Protein AF-A0A924ALV3-F1 (afdb_monomer)

Structure (mmCIF, N/CA/C/O backbone):
data_AF-A0A924ALV3-F1
#
_entry.id   AF-A0A924ALV3-F1
#
loop_
_atom_site.group_PDB
_atom_site.id
_atom_site.type_symbol
_atom_site.label_atom_id
_atom_site.label_alt_id
_atom_site.label_comp_id
_atom_site.label_asym_id
_atom_site.label_entity_id
_atom_site.label_seq_id
_atom_site.pdbx_PDB_ins_code
_atom_site.Cartn_x
_atom_site.Cartn_y
_atom_site.Cartn_z
_atom_site.occupancy
_atom_site.B_iso_or_equiv
_atom_site.auth_seq_id
_atom_site.auth_comp_id
_atom_site.auth_asym_id
_atom_site.auth_atom_id
_atom_site.pdbx_PDB_model_num
ATOM 1 N N . THR A 1 1 ? -12.759 -30.107 -10.497 1.00 54.56 1 THR A N 1
ATOM 2 C CA . THR A 1 1 ? -11.352 -30.540 -10.338 1.00 54.56 1 THR A CA 1
ATOM 3 C C . THR A 1 1 ? -10.725 -30.726 -11.709 1.00 54.56 1 THR A C 1
ATOM 5 O O . THR A 1 1 ? -10.600 -31.850 -12.173 1.00 54.56 1 THR A O 1
ATOM 8 N N . ALA A 1 2 ? -10.405 -29.630 -12.397 1.00 61.34 2 ALA A N 1
ATOM 9 C CA . ALA A 1 2 ? -9.800 -29.702 -13.725 1.00 61.34 2 ALA A CA 1
ATOM 10 C C . ALA A 1 2 ? -8.274 -29.715 -13.585 1.00 61.34 2 ALA A C 1
ATOM 12 O O . ALA A 1 2 ? -7.724 -28.972 -12.772 1.00 61.34 2 ALA A O 1
ATOM 13 N N . VAL A 1 3 ? -7.618 -30.598 -14.328 1.00 68.69 3 VAL A N 1
ATOM 14 C CA . VAL A 1 3 ? -6.161 -30.635 -14.468 1.00 68.69 3 VAL A CA 1
ATOM 15 C C . VAL A 1 3 ? -5.814 -29.729 -15.650 1.00 68.69 3 VAL A C 1
ATOM 17 O O . VAL A 1 3 ? -6.513 -29.768 -16.662 1.00 68.69 3 VAL A O 1
ATOM 20 N N . LEU A 1 4 ? -4.806 -28.866 -15.498 1.00 69.19 4 LEU A N 1
ATOM 21 C CA . LEU A 1 4 ? -4.329 -28.014 -16.593 1.00 69.19 4 LEU A CA 1
ATOM 22 C C . LEU A 1 4 ? -3.725 -28.897 -17.704 1.00 69.19 4 LEU A C 1
ATOM 24 O O . LEU A 1 4 ? -3.360 -30.042 -17.447 1.00 69.19 4 LEU A O 1
ATOM 28 N N . ALA A 1 5 ? -3.647 -28.400 -18.941 1.00 74.81 5 ALA A N 1
ATOM 29 C CA . ALA A 1 5 ? -3.204 -29.189 -20.104 1.00 74.81 5 ALA A CA 1
ATOM 30 C C . ALA A 1 5 ? -1.785 -29.780 -19.939 1.00 74.81 5 ALA A C 1
ATOM 32 O O . ALA A 1 5 ? -1.465 -30.828 -20.490 1.00 74.81 5 ALA A O 1
ATOM 33 N N . ASP A 1 6 ? -0.972 -29.132 -19.113 1.00 71.06 6 ASP A N 1
ATOM 34 C CA . ASP A 1 6 ? 0.367 -29.494 -18.647 1.00 71.06 6 ASP A CA 1
ATOM 35 C C . ASP A 1 6 ? 0.383 -30.581 -17.544 1.00 71.06 6 ASP A C 1
ATOM 37 O O . ASP A 1 6 ? 1.431 -30.898 -16.984 1.00 71.06 6 ASP A O 1
ATOM 41 N N . GLY A 1 7 ? -0.766 -31.182 -17.216 1.00 70.94 7 GLY A N 1
ATOM 42 C CA . GLY A 1 7 ? -0.881 -32.295 -16.264 1.00 70.94 7 GLY A CA 1
ATOM 43 C C . GLY A 1 7 ? -0.777 -31.882 -14.792 1.00 70.94 7 GLY A C 1
ATOM 44 O O . GLY A 1 7 ? -1.003 -32.699 -13.895 1.00 70.94 7 GLY A O 1
ATOM 45 N N . LEU A 1 8 ? -0.486 -30.610 -14.514 1.00 68.56 8 LEU A N 1
ATOM 46 C CA . LEU A 1 8 ? -0.359 -30.092 -13.162 1.00 68.56 8 LEU A CA 1
ATOM 47 C C . LEU A 1 8 ? -1.719 -29.623 -12.639 1.00 68.56 8 LEU A C 1
ATOM 49 O O . LEU A 1 8 ? -2.400 -28.773 -13.209 1.00 68.56 8 LEU A O 1
ATOM 53 N N . ARG A 1 9 ? -2.136 -30.183 -11.504 1.00 68.88 9 ARG A N 1
ATOM 54 C CA . ARG A 1 9 ? -3.375 -29.774 -10.825 1.00 68.88 9 ARG A CA 1
ATOM 55 C C . ARG A 1 9 ? -3.238 -28.431 -10.099 1.00 68.88 9 ARG A C 1
ATOM 57 O O . ARG A 1 9 ? -4.234 -27.758 -9.851 1.00 68.88 9 ARG A O 1
ATOM 64 N N . TYR A 1 10 ? -2.012 -28.047 -9.755 1.00 73.94 10 TYR A N 1
ATOM 65 C CA . TYR A 1 10 ? -1.684 -26.783 -9.109 1.00 73.94 10 TYR A CA 1
ATOM 66 C C . TYR A 1 10 ? -0.772 -25.988 -10.030 1.00 73.94 10 TYR A C 1
ATOM 68 O O . TYR A 1 10 ? 0.187 -26.541 -10.554 1.00 73.94 10 TYR A O 1
ATOM 76 N N 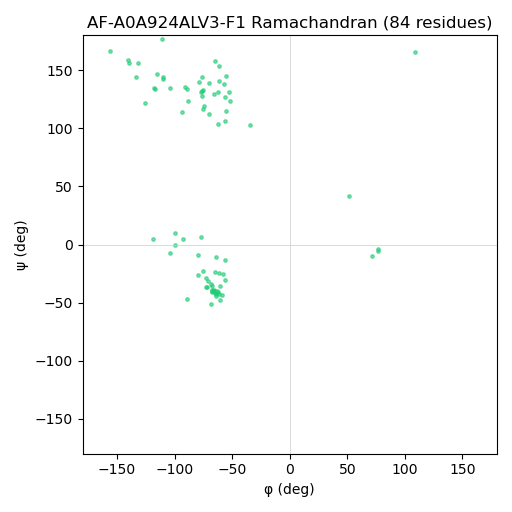. LYS A 1 11 ? -1.045 -24.691 -10.201 1.00 67.56 11 LYS A N 1
ATOM 77 C CA . LYS A 1 11 ? -0.144 -23.783 -10.919 1.00 67.56 11 LYS A CA 1
ATOM 78 C C . LYS A 1 11 ? 1.227 -23.845 -10.237 1.00 67.56 11 LYS A C 1
ATOM 80 O O . LYS A 1 11 ? 1.290 -23.696 -9.012 1.00 67.56 11 LYS A O 1
ATOM 85 N N . SER A 1 12 ? 2.291 -24.107 -10.996 1.00 68.25 12 SER A N 1
ATOM 86 C CA . SER A 1 12 ? 3.654 -24.127 -10.461 1.00 68.25 12 SER A CA 1
ATOM 87 C C . SER A 1 12 ? 3.908 -22.822 -9.701 1.00 68.25 12 SER A C 1
ATOM 89 O O . SER A 1 12 ? 3.680 -21.722 -10.208 1.00 68.25 12 SER A O 1
ATOM 91 N N . LYS A 1 13 ? 4.288 -22.932 -8.424 1.00 66.94 13 LYS A N 1
ATOM 92 C CA . LYS A 1 13 ? 4.711 -21.762 -7.654 1.00 66.94 13 LYS A CA 1
ATOM 93 C C . LYS A 1 13 ? 6.105 -21.397 -8.135 1.00 66.94 13 LYS A C 1
ATOM 95 O O . LYS A 1 13 ? 6.959 -22.271 -8.252 1.00 66.94 13 LYS A O 1
ATOM 100 N N . VAL A 1 14 ? 6.323 -20.113 -8.397 1.00 67.31 14 VAL A N 1
ATOM 101 C CA . VAL A 1 14 ? 7.669 -19.580 -8.617 1.00 67.31 14 VAL A CA 1
ATOM 102 C C . VAL A 1 14 ? 8.533 -20.011 -7.427 1.00 67.31 14 VAL A C 1
ATOM 104 O O . VAL A 1 14 ? 8.079 -19.920 -6.284 1.00 67.31 14 VAL A O 1
ATOM 107 N N . SER A 1 15 ? 9.723 -20.558 -7.680 1.00 68.50 15 SER A N 1
ATOM 108 C CA . SER A 1 15 ? 10.608 -21.025 -6.611 1.00 68.50 15 SER A CA 1
ATOM 109 C C . SER A 1 15 ? 11.021 -19.855 -5.720 1.00 68.50 15 SER A C 1
ATOM 111 O O . SER A 1 15 ? 11.474 -18.830 -6.224 1.00 68.50 15 SER A O 1
ATOM 113 N N . GLY A 1 16 ? 10.909 -20.030 -4.404 1.00 67.69 16 GLY A N 1
ATOM 114 C CA . GLY A 1 16 ? 11.263 -19.011 -3.418 1.00 67.69 16 GLY A CA 1
ATOM 115 C C . GLY A 1 16 ? 10.053 -18.397 -2.715 1.00 67.69 16 GLY A C 1
ATOM 116 O O . GLY A 1 16 ? 8.899 -18.580 -3.099 1.00 67.69 16 GLY A O 1
ATOM 117 N N . SER A 1 17 ? 10.329 -17.692 -1.623 1.00 68.62 17 SER A N 1
ATOM 118 C CA . SER A 1 17 ? 9.318 -16.921 -0.905 1.00 68.62 17 SER A CA 1
ATOM 119 C C . SER A 1 17 ? 9.057 -15.600 -1.645 1.00 68.62 17 SER A C 1
ATOM 121 O O . SER A 1 17 ? 10.019 -14.961 -2.071 1.00 68.62 17 SER A O 1
ATOM 123 N N . PRO A 1 18 ? 7.797 -15.127 -1.754 1.00 66.94 18 PRO A N 1
ATOM 124 C CA . PRO A 1 18 ? 7.507 -13.767 -2.226 1.00 66.94 18 PRO A CA 1
ATOM 125 C C . PRO A 1 18 ? 8.062 -12.691 -1.276 1.00 66.94 18 PRO A C 1
ATOM 127 O O . PRO A 1 18 ? 8.085 -11.509 -1.612 1.00 66.94 18 PRO A O 1
ATOM 130 N N . PHE A 1 19 ? 8.506 -13.101 -0.087 1.00 66.62 19 PHE A N 1
ATOM 131 C CA . PHE A 1 19 ? 9.286 -12.291 0.832 1.00 66.62 19 PHE A CA 1
ATOM 132 C C . PHE A 1 19 ? 10.768 -12.566 0.590 1.00 66.62 19 PHE A C 1
ATOM 134 O O . PHE A 1 19 ? 11.236 -13.681 0.831 1.00 66.62 19 PHE A O 1
ATOM 141 N N . ALA A 1 20 ? 11.491 -11.549 0.118 1.00 63.91 20 ALA A N 1
ATOM 142 C CA . ALA A 1 20 ? 12.944 -11.597 0.004 1.00 63.91 20 ALA A CA 1
ATOM 143 C C . ALA A 1 20 ? 13.572 -11.940 1.367 1.00 63.91 20 ALA A C 1
ATOM 145 O O . ALA A 1 20 ? 13.052 -11.531 2.407 1.00 63.91 20 ALA A O 1
ATOM 146 N N . ALA A 1 21 ? 14.679 -12.691 1.362 1.00 59.50 21 ALA A N 1
ATOM 147 C CA . ALA A 1 21 ? 15.408 -13.030 2.578 1.00 59.50 21 ALA A CA 1
ATOM 148 C C . ALA A 1 21 ? 15.792 -11.740 3.319 1.00 59.50 21 ALA A C 1
ATOM 150 O O . ALA A 1 21 ? 16.539 -10.909 2.801 1.00 59.50 21 ALA A O 1
ATOM 151 N N . THR A 1 22 ? 15.232 -11.559 4.514 1.00 56.41 22 THR A N 1
ATOM 152 C CA . THR A 1 22 ? 15.463 -10.388 5.355 1.00 56.41 22 THR A CA 1
ATOM 153 C C . THR A 1 22 ? 16.940 -10.333 5.730 1.00 56.41 22 THR A C 1
ATOM 155 O O . THR A 1 22 ? 17.394 -11.074 6.599 1.00 56.41 22 THR A O 1
ATOM 158 N N . THR A 1 23 ? 17.711 -9.454 5.089 1.00 58.16 23 THR A N 1
ATOM 159 C CA . THR A 1 23 ? 18.970 -8.987 5.680 1.00 58.16 23 THR A CA 1
ATOM 160 C C . THR A 1 23 ? 18.618 -8.276 6.989 1.00 58.16 23 THR A C 1
ATOM 162 O O . THR A 1 23 ? 17.509 -7.762 7.126 1.00 58.16 23 THR A O 1
ATOM 165 N N . SER A 1 24 ? 19.509 -8.220 7.978 1.00 59.06 24 SER A N 1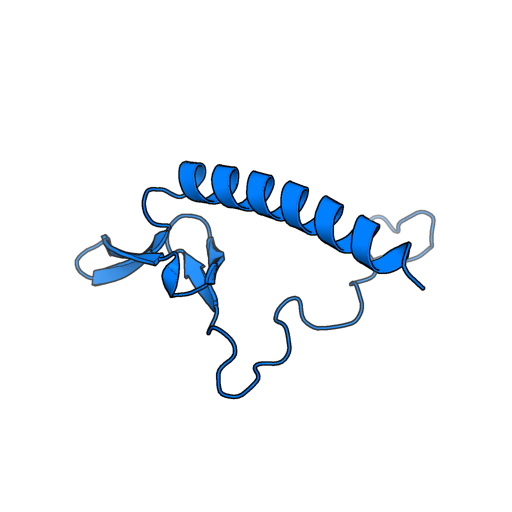
ATOM 166 C CA . SER A 1 24 ? 19.211 -7.632 9.301 1.00 59.06 24 SER A CA 1
ATOM 167 C C . SER A 1 24 ? 18.712 -6.171 9.264 1.00 59.06 24 SER A C 1
ATOM 169 O O . SER A 1 24 ? 18.172 -5.684 10.252 1.00 59.06 24 SER A O 1
ATOM 171 N N . PHE A 1 25 ? 18.846 -5.494 8.116 1.00 57.38 25 PHE A N 1
ATOM 172 C CA . PHE A 1 25 ? 18.359 -4.137 7.832 1.00 57.38 25 PHE A CA 1
ATOM 173 C C . PHE A 1 25 ? 17.342 -4.078 6.672 1.00 57.38 25 PHE A C 1
ATOM 175 O O . PHE A 1 25 ? 16.927 -2.999 6.249 1.00 57.38 25 PHE A O 1
ATOM 182 N N . GLY A 1 26 ? 16.942 -5.231 6.135 1.00 54.59 26 GLY A N 1
ATOM 183 C CA . GLY A 1 26 ? 16.010 -5.376 5.027 1.00 54.59 26 GLY A CA 1
ATOM 184 C C . GLY A 1 26 ? 14.606 -5.001 5.473 1.00 54.59 26 GLY A C 1
ATOM 185 O O . GLY A 1 26 ? 14.014 -5.676 6.309 1.00 54.59 26 GLY A O 1
ATOM 186 N N . ALA A 1 27 ? 14.105 -3.890 4.932 1.00 62.03 27 ALA A N 1
ATOM 187 C CA . ALA A 1 27 ? 12.819 -3.276 5.234 1.00 62.03 27 ALA A CA 1
ATOM 188 C C . ALA A 1 27 ? 11.722 -4.305 5.561 1.00 62.03 27 ALA A C 1
ATOM 190 O O . ALA A 1 27 ? 11.157 -4.927 4.662 1.00 62.03 27 ALA A O 1
ATOM 191 N N . ALA A 1 28 ? 11.404 -4.457 6.852 1.00 74.62 28 ALA A N 1
ATOM 192 C CA . ALA A 1 28 ? 10.329 -5.325 7.313 1.00 74.62 28 ALA A CA 1
ATOM 193 C C . ALA A 1 28 ? 9.027 -4.910 6.616 1.00 74.62 28 ALA A C 1
ATOM 195 O O . ALA A 1 28 ? 8.460 -3.846 6.895 1.00 74.62 28 ALA A O 1
ATOM 196 N N . THR A 1 29 ? 8.586 -5.718 5.654 1.00 85.44 29 THR A N 1
ATOM 197 C CA . THR A 1 29 ? 7.309 -5.487 4.985 1.00 85.44 29 THR A CA 1
ATOM 198 C C . THR A 1 29 ? 6.183 -5.929 5.910 1.00 85.44 29 THR A C 1
ATOM 200 O O . THR A 1 29 ? 6.322 -6.884 6.672 1.00 85.44 29 THR A O 1
ATOM 203 N N . MET A 1 30 ? 5.064 -5.215 5.879 1.00 88.69 30 MET A N 1
ATOM 204 C CA . MET A 1 30 ? 3.842 -5.619 6.574 1.00 88.69 30 MET A CA 1
ATOM 205 C C . MET A 1 30 ? 2.655 -5.507 5.625 1.00 88.69 30 MET A C 1
ATOM 207 O O . MET A 1 30 ? 2.696 -4.754 4.648 1.00 88.69 30 MET A O 1
ATOM 211 N N . SER A 1 31 ? 1.593 -6.259 5.905 1.00 91.19 31 SER A N 1
ATOM 212 C CA . SER A 1 31 ? 0.330 -6.160 5.179 1.00 91.19 31 SER A CA 1
ATOM 213 C C . SER A 1 31 ? -0.457 -4.920 5.607 1.00 91.19 31 SER A C 1
ATOM 215 O O . SER A 1 31 ? -0.678 -4.705 6.800 1.00 91.19 31 SER A O 1
ATOM 217 N N . CYS A 1 32 ? -0.952 -4.145 4.645 1.00 94.31 32 CYS A N 1
ATOM 218 C CA . CYS A 1 32 ? -1.939 -3.097 4.908 1.00 94.31 32 CYS A CA 1
ATOM 219 C C . CYS A 1 32 ? -3.263 -3.716 5.379 1.00 94.31 32 CYS A C 1
ATOM 221 O O . CYS A 1 32 ? -3.814 -4.576 4.694 1.00 94.31 32 CYS A O 1
ATOM 223 N N . PHE A 1 33 ? -3.825 -3.232 6.490 1.00 95.06 33 PHE A N 1
ATOM 224 C CA . PHE A 1 33 ? -5.088 -3.748 7.033 1.00 95.06 33 PHE A CA 1
ATOM 225 C C . PHE A 1 33 ? -6.288 -3.579 6.081 1.00 95.06 33 PHE A C 1
ATOM 227 O O . PHE A 1 33 ? -7.247 -4.335 6.167 1.00 95.06 33 PHE A O 1
ATOM 234 N N . MET A 1 34 ? -6.250 -2.605 5.161 1.00 93.88 34 MET A N 1
ATOM 235 C CA . MET A 1 34 ? -7.362 -2.340 4.235 1.00 93.88 34 MET A CA 1
ATOM 236 C C . MET A 1 34 ? -7.278 -3.138 2.929 1.00 93.88 34 MET A C 1
ATOM 238 O O . MET A 1 34 ? -8.279 -3.701 2.506 1.00 93.88 34 MET A O 1
ATOM 242 N N . CYS A 1 35 ? -6.115 -3.180 2.268 1.00 94.38 35 CYS A N 1
ATOM 243 C CA . CYS A 1 35 ? -5.968 -3.854 0.968 1.00 94.38 35 CYS A CA 1
ATOM 244 C C . CYS A 1 35 ? -5.255 -5.212 1.036 1.00 94.38 35 CYS A C 1
ATOM 246 O O . CYS A 1 35 ? -5.147 -5.887 0.016 1.00 94.38 35 CYS A O 1
ATOM 248 N N . GLY A 1 36 ? -4.712 -5.603 2.194 1.00 92.00 36 GLY A N 1
ATOM 249 C CA . GLY A 1 36 ? -4.013 -6.878 2.410 1.00 92.00 36 GLY A CA 1
ATOM 250 C C . GLY A 1 36 ? -2.633 -6.996 1.748 1.00 92.00 36 GLY A C 1
ATOM 251 O O . GLY A 1 36 ? -1.887 -7.929 2.042 1.00 92.00 36 GLY A O 1
ATOM 252 N N . LYS A 1 37 ? -2.252 -6.057 0.874 1.00 90.19 37 LYS A N 1
ATOM 253 C CA . LYS A 1 37 ? -0.971 -6.090 0.158 1.00 90.19 37 LYS A CA 1
ATOM 254 C C . LYS A 1 37 ? 0.197 -5.829 1.110 1.00 90.19 37 LYS A C 1
ATOM 256 O O . LYS A 1 37 ? 0.123 -4.940 1.961 1.00 90.19 37 LYS A O 1
ATOM 261 N N . HIS A 1 38 ? 1.287 -6.574 0.926 1.00 90.50 38 HIS A N 1
ATOM 262 C CA . HIS A 1 38 ? 2.534 -6.345 1.653 1.00 90.50 38 HIS A CA 1
ATOM 263 C C . HIS A 1 38 ? 3.284 -5.152 1.064 1.00 90.50 38 HIS A C 1
ATOM 265 O O . HIS A 1 38 ? 3.434 -5.023 -0.157 1.00 90.50 38 HIS A O 1
ATOM 271 N N . ARG A 1 39 ? 3.709 -4.251 1.947 1.00 89.06 39 ARG A N 1
ATOM 272 C CA . ARG A 1 39 ? 4.386 -2.994 1.616 1.00 89.06 39 ARG A CA 1
ATOM 273 C C . ARG A 1 39 ? 5.513 -2.745 2.613 1.00 89.06 39 ARG A C 1
ATOM 275 O O . ARG A 1 39 ? 5.470 -3.249 3.734 1.00 89.06 39 ARG A O 1
ATOM 282 N N . ALA A 1 40 ? 6.516 -1.966 2.218 1.00 88.62 40 ALA A N 1
ATOM 283 C CA . ALA A 1 40 ? 7.558 -1.522 3.141 1.00 88.62 40 ALA A CA 1
ATOM 284 C C . ALA A 1 40 ?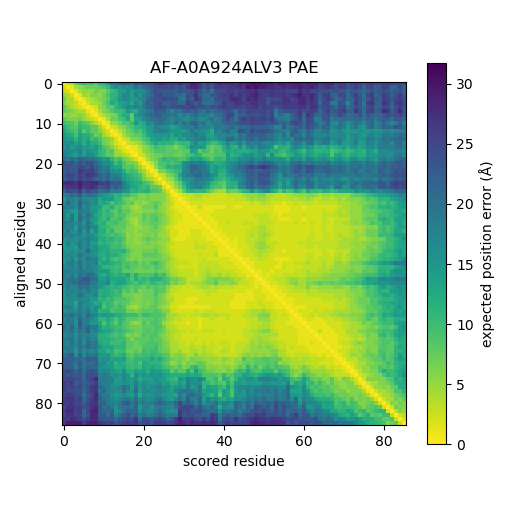 6.947 -0.671 4.266 1.00 88.62 40 ALA A C 1
ATOM 286 O O . ALA A 1 40 ? 6.056 0.140 4.009 1.00 88.62 40 ALA A O 1
ATOM 287 N N . ARG A 1 41 ? 7.432 -0.829 5.506 1.00 88.56 41 ARG A N 1
ATOM 288 C CA . ARG A 1 41 ? 6.921 -0.084 6.673 1.00 88.56 41 ARG A CA 1
ATOM 289 C C . ARG A 1 41 ? 6.965 1.438 6.501 1.00 88.56 41 ARG A C 1
ATOM 291 O O . ARG A 1 41 ? 6.078 2.111 7.007 1.00 88.56 41 ARG A O 1
ATOM 298 N N . SER A 1 42 ? 7.926 1.965 5.747 1.00 89.31 42 SER A N 1
ATOM 299 C CA . SER A 1 42 ? 8.034 3.395 5.423 1.00 89.31 42 SER A CA 1
ATOM 300 C C . SER A 1 42 ? 6.877 3.938 4.576 1.00 89.31 42 SER A C 1
ATOM 302 O O . SER A 1 42 ? 6.605 5.131 4.614 1.00 89.31 42 SER A O 1
ATOM 304 N N . LEU A 1 43 ? 6.181 3.074 3.832 1.00 90.19 43 LEU A N 1
ATOM 305 C CA . LEU A 1 43 ? 5.039 3.437 2.984 1.00 90.19 43 LEU A CA 1
ATOM 306 C C . LEU A 1 43 ? 3.690 3.287 3.708 1.00 90.19 43 LEU A C 1
ATOM 308 O O . LEU A 1 43 ? 2.620 3.418 3.105 1.00 90.19 43 LEU A O 1
ATOM 312 N N . MET A 1 44 ? 3.726 2.954 4.998 1.00 92.25 44 MET A N 1
ATOM 313 C CA . MET A 1 44 ? 2.541 2.765 5.822 1.00 92.25 44 MET A CA 1
ATOM 314 C C . MET A 1 44 ? 2.393 3.885 6.846 1.00 92.25 44 MET A C 1
ATOM 316 O O . MET A 1 44 ? 3.363 4.382 7.408 1.00 92.25 44 MET A O 1
ATOM 320 N N . GLY A 1 45 ? 1.143 4.254 7.101 1.00 93.44 45 GLY A N 1
ATOM 321 C CA . GLY A 1 45 ? 0.733 5.081 8.226 1.00 93.44 45 GLY A CA 1
ATOM 322 C C . GLY A 1 45 ? -0.083 4.272 9.233 1.00 93.44 45 GLY A C 1
ATOM 323 O O . GLY A 1 45 ? -0.405 3.100 9.016 1.00 93.44 45 GLY A O 1
ATOM 324 N N . THR A 1 46 ? -0.453 4.913 10.337 1.00 93.56 46 THR A N 1
ATOM 325 C CA . THR A 1 46 ? -1.359 4.347 11.340 1.00 93.56 46 THR A CA 1
ATOM 326 C C . THR A 1 46 ? -2.744 4.974 11.204 1.00 93.56 46 THR A C 1
ATOM 328 O O . THR A 1 46 ? -2.888 6.188 11.062 1.00 93.56 46 THR A O 1
ATOM 331 N N . ARG A 1 47 ? -3.797 4.153 11.240 1.00 93.00 47 ARG A N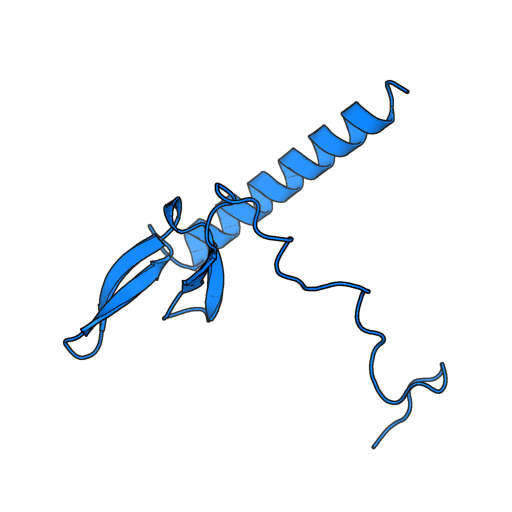 1
ATOM 332 C CA . ARG A 1 47 ? -5.191 4.623 11.308 1.00 93.00 47 ARG A CA 1
ATOM 333 C C . ARG A 1 47 ? -5.951 3.851 12.373 1.00 93.00 47 ARG A C 1
ATOM 335 O O . ARG A 1 47 ? -5.740 2.654 12.540 1.00 93.00 47 ARG A O 1
ATOM 342 N N . LYS A 1 48 ? -6.862 4.523 13.080 1.00 95.06 48 LYS A N 1
ATOM 343 C CA . LYS A 1 48 ? -7.786 3.849 13.999 1.00 95.06 48 LYS A CA 1
ATOM 344 C C . LYS A 1 48 ? -8.867 3.129 13.193 1.00 95.06 48 LYS A C 1
ATOM 346 O O . LYS A 1 48 ? -9.631 3.774 12.481 1.00 95.06 48 LYS A O 1
ATOM 351 N N . VAL A 1 49 ? -8.942 1.809 13.328 1.00 91.12 49 VAL A N 1
ATOM 352 C CA . VAL A 1 49 ? -10.001 0.966 12.763 1.00 91.12 49 VAL A CA 1
ATOM 353 C C . VAL A 1 49 ? -10.596 0.154 13.905 1.00 91.12 49 VAL A C 1
ATOM 355 O O . VAL A 1 49 ? -9.868 -0.537 14.615 1.00 91.12 49 VAL A O 1
ATOM 358 N N . LEU A 1 50 ? -11.908 0.284 14.127 1.00 91.44 50 LEU A N 1
ATOM 359 C CA . LEU A 1 50 ? -12.615 -0.375 15.237 1.00 91.44 50 LEU A CA 1
ATOM 360 C C . LEU A 1 50 ? -11.940 -0.135 16.605 1.00 91.44 50 LEU A C 1
ATOM 362 O O . LEU A 1 50 ? -11.764 -1.045 17.409 1.00 91.44 50 LEU A O 1
ATOM 366 N N . GLY A 1 51 ? -11.489 1.101 16.845 1.00 93.94 51 GLY A N 1
ATOM 367 C CA . GLY A 1 51 ? -10.851 1.504 18.104 1.00 93.94 51 GLY A CA 1
ATOM 368 C C . GLY A 1 51 ? -9.397 1.052 18.290 1.00 93.94 51 GLY A C 1
ATOM 369 O O . GLY A 1 51 ? -8.769 1.465 19.263 1.00 93.94 51 GLY A O 1
ATOM 370 N N . LYS A 1 52 ? -8.823 0.270 17.366 1.00 94.75 52 LYS A N 1
ATOM 371 C CA . LYS A 1 52 ? -7.415 -0.158 17.408 1.00 94.75 52 LYS A CA 1
ATOM 372 C C . LYS A 1 52 ? -6.605 0.528 16.311 1.00 94.75 52 LYS A C 1
ATOM 374 O O . LYS A 1 52 ? -7.095 0.738 15.204 1.00 94.75 52 LYS A O 1
ATOM 379 N N . SER A 1 53 ? -5.364 0.890 16.615 1.00 95.38 53 SER A N 1
ATOM 380 C CA . SER A 1 53 ? -4.439 1.454 15.628 1.00 95.38 53 SER A CA 1
ATOM 381 C C . SER A 1 53 ? -3.922 0.348 14.715 1.00 95.38 53 SER A C 1
ATOM 383 O O . SER A 1 53 ? -3.244 -0.558 15.185 1.00 95.38 53 SER A O 1
ATOM 385 N N . GLN A 1 54 ? -4.229 0.440 13.424 1.00 95.06 54 GLN A N 1
ATOM 386 C CA . GLN A 1 54 ? -3.804 -0.513 12.405 1.00 95.06 54 GLN A CA 1
ATOM 387 C C . GLN A 1 54 ? -2.862 0.141 11.395 1.00 95.06 54 GLN A C 1
ATOM 389 O O . GLN A 1 54 ? -3.001 1.325 11.072 1.00 95.06 54 G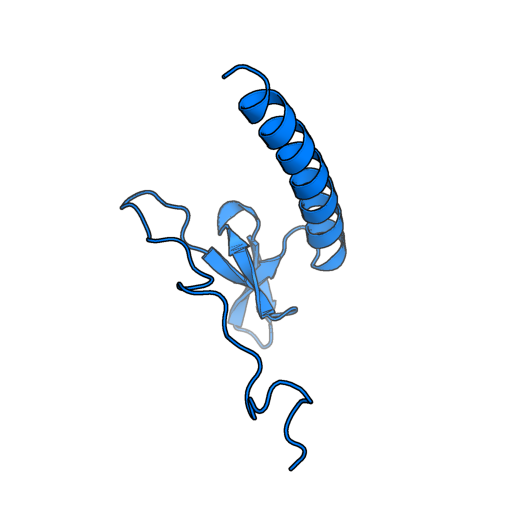LN A O 1
ATOM 394 N N . ALA A 1 55 ? -1.918 -0.649 10.883 1.00 94.50 55 ALA A N 1
ATOM 395 C CA . ALA A 1 55 ? -1.030 -0.240 9.803 1.00 94.50 55 ALA A CA 1
ATOM 396 C C . ALA A 1 55 ? -1.776 -0.281 8.463 1.00 94.50 55 ALA A C 1
ATOM 398 O O . ALA A 1 55 ? -2.385 -1.290 8.097 1.00 94.50 55 ALA A O 1
ATOM 399 N N . VAL A 1 56 ? -1.732 0.821 7.724 1.00 95.44 56 VAL A N 1
ATOM 400 C CA . VAL A 1 56 ? -2.404 0.974 6.429 1.00 95.44 56 VAL A CA 1
ATOM 401 C C . VAL A 1 56 ? -1.522 1.736 5.445 1.00 95.44 56 VAL A C 1
ATOM 403 O O . VAL A 1 56 ? -0.637 2.478 5.854 1.00 95.44 56 VAL A O 1
ATOM 406 N N . CYS A 1 57 ? -1.770 1.592 4.145 1.00 95.31 57 CYS A N 1
ATOM 407 C CA . CYS A 1 57 ? -1.089 2.387 3.121 1.00 95.31 57 CYS A CA 1
ATOM 408 C C . CYS A 1 57 ? -1.290 3.893 3.353 1.00 95.31 57 CYS A C 1
ATOM 410 O O . CYS A 1 57 ? -2.410 4.330 3.633 1.00 95.31 57 CYS A O 1
ATOM 412 N N . SER A 1 58 ? -0.222 4.670 3.172 1.00 93.12 58 SER A N 1
ATOM 413 C CA . SER A 1 58 ? -0.251 6.135 3.148 1.00 93.12 58 SER A CA 1
ATOM 414 C C . SER A 1 58 ? 0.197 6.625 1.765 1.00 93.12 58 SER A C 1
ATOM 416 O O . SER A 1 58 ? 1.194 6.104 1.276 1.00 93.12 58 SER A O 1
ATOM 418 N N . PRO A 1 59 ? -0.483 7.582 1.102 1.00 91.38 59 PRO A N 1
ATOM 419 C CA . PRO A 1 59 ? -1.666 8.331 1.547 1.00 91.38 59 PRO A CA 1
ATOM 420 C C . PRO A 1 59 ? -2.993 7.561 1.402 1.00 91.38 59 PRO A C 1
ATOM 422 O O . PRO A 1 59 ? -3.948 7.808 2.136 1.00 91.38 59 PRO A O 1
ATOM 425 N N . SER A 1 60 ? -3.076 6.604 0.476 1.00 93.94 60 SER A N 1
ATOM 426 C CA . SER A 1 60 ? -4.223 5.704 0.309 1.00 93.94 60 SER A CA 1
ATOM 427 C C . SER A 1 60 ? -3.782 4.411 -0.383 1.00 93.94 60 SER A C 1
ATOM 429 O O . SER A 1 60 ? -2.687 4.350 -0.935 1.00 93.94 60 SER A O 1
ATOM 431 N N . CYS A 1 61 ? -4.621 3.367 -0.369 1.00 94.81 61 CYS A N 1
ATOM 432 C CA . CYS A 1 61 ? -4.280 2.108 -1.046 1.00 94.81 61 CYS A CA 1
ATOM 433 C C . CYS A 1 61 ? -4.095 2.303 -2.558 1.00 94.81 61 CYS A C 1
ATOM 435 O O . CYS A 1 61 ? -3.135 1.787 -3.110 1.00 94.81 61 CYS A O 1
ATOM 437 N N . LYS A 1 62 ? -4.974 3.087 -3.197 1.00 94.81 62 LYS A N 1
ATOM 438 C CA . LYS A 1 62 ? -4.911 3.359 -4.640 1.00 94.81 62 LYS A CA 1
ATOM 439 C C . LYS A 1 62 ? -3.699 4.215 -5.004 1.00 94.81 62 LYS A C 1
ATOM 441 O O . LYS A 1 62 ? -2.895 3.787 -5.815 1.00 94.81 62 LYS A O 1
ATOM 446 N N . GLY A 1 63 ? -3.517 5.343 -4.312 1.00 93.31 63 GLY A N 1
ATOM 447 C CA . GLY A 1 63 ? -2.399 6.250 -4.588 1.00 93.31 63 GLY A CA 1
ATOM 448 C C . GLY A 1 63 ? -1.036 5.588 -4.399 1.00 93.31 63 GLY A C 1
ATOM 449 O O . GLY A 1 63 ? -0.107 5.841 -5.156 1.00 93.31 63 GLY A O 1
ATOM 450 N N . LEU A 1 64 ? -0.911 4.696 -3.411 1.00 92.31 64 LEU A N 1
ATOM 451 C CA . LEU A 1 64 ? 0.330 3.953 -3.222 1.00 92.31 64 LEU A CA 1
ATOM 452 C C . LEU A 1 64 ? 0.544 2.887 -4.310 1.00 92.3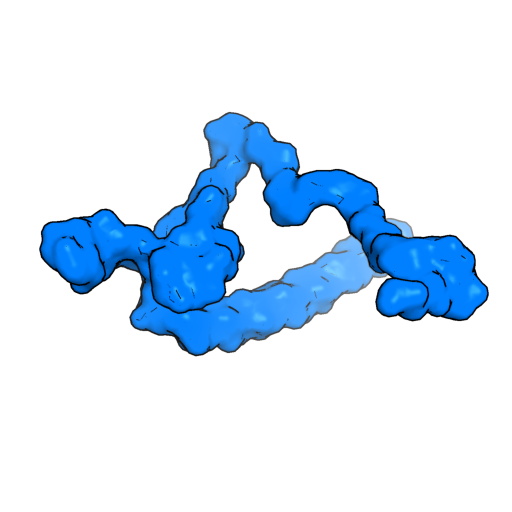1 64 LEU A C 1
ATOM 454 O O . LEU A 1 64 ? 1.681 2.670 -4.713 1.00 92.31 64 LEU A O 1
ATOM 458 N N . ASP A 1 65 ? -0.513 2.216 -4.776 1.00 91.56 65 ASP A N 1
ATOM 459 C CA . ASP A 1 65 ? -0.405 1.275 -5.898 1.00 91.56 65 ASP A CA 1
ATOM 460 C C . ASP A 1 65 ? 0.084 1.983 -7.170 1.00 91.56 65 ASP A C 1
ATOM 462 O O . ASP A 1 65 ? 1.073 1.539 -7.741 1.00 91.56 65 ASP A O 1
ATOM 466 N N . GLU A 1 66 ? -0.497 3.129 -7.529 1.00 92.62 66 GLU A N 1
ATOM 467 C CA . GLU A 1 66 ? -0.107 3.907 -8.719 1.00 92.62 66 GLU A CA 1
ATOM 468 C C . GLU A 1 66 ? 1.374 4.331 -8.677 1.00 92.62 66 GLU A C 1
ATOM 470 O O . GLU A 1 66 ? 2.110 4.203 -9.661 1.00 92.62 66 GLU A O 1
ATOM 475 N N . VAL A 1 67 ? 1.847 4.788 -7.511 1.00 89.62 67 VAL A N 1
ATOM 476 C CA . VAL A 1 67 ? 3.257 5.164 -7.306 1.00 89.62 67 VAL A CA 1
ATOM 477 C C . VAL A 1 67 ? 4.178 3.954 -7.444 1.00 89.62 67 VAL A C 1
ATOM 479 O O . VAL A 1 67 ? 5.243 4.062 -8.051 1.00 89.62 67 VAL A O 1
ATOM 482 N N . LEU A 1 68 ? 3.791 2.799 -6.901 1.00 87.06 68 LEU A N 1
ATOM 483 C CA . LEU A 1 68 ? 4.603 1.583 -6.970 1.00 87.06 68 LEU A CA 1
ATOM 484 C C . LEU A 1 68 ? 4.612 0.960 -8.363 1.00 87.06 68 LEU A C 1
ATOM 486 O O . LEU A 1 68 ? 5.652 0.459 -8.776 1.00 87.06 68 LEU A O 1
ATOM 490 N N . GLU A 1 69 ? 3.498 1.002 -9.088 1.00 85.75 69 GLU A N 1
ATOM 491 C CA . GLU A 1 69 ? 3.425 0.564 -10.485 1.00 85.75 69 GLU A CA 1
ATOM 492 C C . GLU A 1 69 ? 4.315 1.446 -11.368 1.00 85.75 69 GLU A C 1
ATOM 494 O O . GLU A 1 69 ? 5.103 0.933 -12.163 1.00 85.75 69 GLU A O 1
ATOM 499 N N . THR A 1 70 ? 4.296 2.762 -11.140 1.00 85.00 70 THR A N 1
ATOM 500 C CA . THR A 1 70 ? 5.198 3.705 -11.818 1.00 85.00 70 THR A CA 1
ATOM 501 C C . THR A 1 70 ? 6.665 3.452 -11.447 1.00 85.00 70 THR A C 1
ATOM 503 O O . THR A 1 70 ? 7.534 3.410 -12.318 1.00 85.00 70 THR A O 1
ATOM 506 N N . ALA A 1 71 ? 6.962 3.231 -10.163 1.00 81.88 71 ALA A N 1
ATOM 507 C CA . ALA A 1 71 ? 8.317 2.948 -9.692 1.00 81.88 71 ALA A CA 1
ATOM 508 C C . ALA A 1 71 ? 8.846 1.591 -10.185 1.00 81.88 71 ALA A C 1
ATOM 510 O O . ALA A 1 71 ? 10.031 1.478 -10.484 1.00 81.88 71 ALA A O 1
ATOM 511 N N . ALA A 1 72 ? 7.985 0.577 -10.299 1.00 75.56 72 ALA A N 1
ATOM 512 C CA . ALA A 1 72 ? 8.322 -0.723 -10.872 1.00 75.56 72 ALA A CA 1
ATOM 513 C C . ALA A 1 72 ? 8.606 -0.622 -12.378 1.00 75.56 72 ALA A C 1
ATOM 515 O O . ALA A 1 72 ? 9.556 -1.230 -12.864 1.00 75.56 72 ALA A O 1
ATOM 516 N N . ALA A 1 73 ? 7.834 0.185 -13.112 1.00 65.56 73 ALA A N 1
ATOM 517 C CA . ALA A 1 73 ? 8.124 0.480 -14.514 1.00 65.56 73 ALA A CA 1
ATOM 518 C C . ALA A 1 73 ? 9.476 1.206 -14.669 1.00 65.56 73 ALA A C 1
ATOM 520 O O . ALA A 1 73 ? 10.271 0.859 -15.543 1.00 65.56 73 ALA A O 1
ATOM 521 N N . ALA A 1 74 ? 9.782 2.154 -13.777 1.00 62.69 74 ALA A N 1
ATOM 522 C CA . ALA A 1 74 ? 11.070 2.847 -13.762 1.00 62.69 74 ALA A CA 1
ATOM 523 C C . ALA A 1 74 ? 12.243 1.921 -13.384 1.00 62.69 74 ALA A C 1
ATOM 525 O O . ALA A 1 74 ? 13.306 1.988 -14.003 1.00 62.69 74 ALA A O 1
ATOM 526 N N . SER A 1 75 ? 12.068 1.028 -12.405 1.00 62.25 75 SER A N 1
ATOM 527 C CA . SER A 1 75 ? 13.116 0.086 -11.996 1.00 62.25 75 SER A CA 1
ATOM 528 C C . SER A 1 75 ? 13.340 -1.027 -13.021 1.00 62.25 75 SER A C 1
ATOM 530 O O . SER A 1 75 ? 14.475 -1.470 -13.174 1.00 62.25 75 SER A O 1
ATOM 532 N N . ALA A 1 76 ? 12.316 -1.419 -13.787 1.00 57.53 76 ALA A N 1
ATOM 533 C CA . ALA A 1 76 ? 12.469 -2.308 -14.938 1.00 57.53 76 ALA A CA 1
ATOM 534 C C . ALA A 1 76 ? 13.294 -1.657 -16.064 1.00 57.53 76 ALA A C 1
ATOM 536 O O . ALA A 1 76 ? 14.162 -2.313 -16.639 1.00 57.53 76 ALA A O 1
ATOM 537 N N . ALA A 1 77 ? 13.097 -0.359 -16.332 1.00 57.19 77 ALA A N 1
ATOM 538 C CA . ALA A 1 77 ? 13.932 0.386 -17.278 1.00 57.19 77 ALA A CA 1
ATOM 539 C C . ALA A 1 77 ? 15.389 0.522 -16.786 1.00 57.19 77 ALA A C 1
ATOM 541 O O . ALA A 1 77 ? 16.326 0.347 -17.566 1.00 57.19 77 ALA A O 1
ATOM 542 N N . ALA A 1 78 ? 15.594 0.761 -15.486 1.00 54.94 78 ALA A N 1
ATOM 543 C CA . ALA A 1 78 ? 16.930 0.818 -14.887 1.00 54.94 78 ALA A CA 1
ATOM 544 C C . ALA A 1 78 ? 17.640 -0.551 -14.882 1.00 54.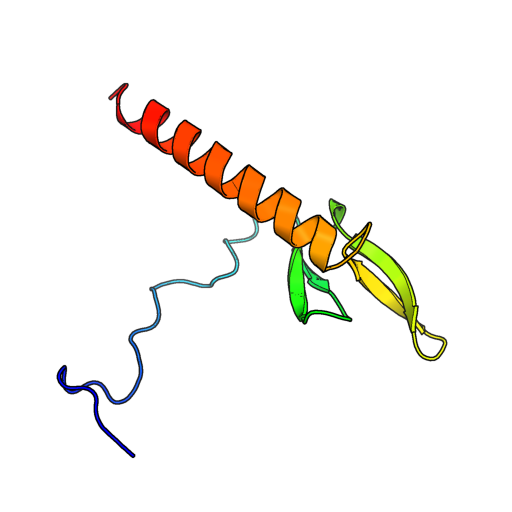94 78 ALA A C 1
ATOM 546 O O . ALA A 1 78 ? 18.838 -0.625 -15.153 1.00 54.94 78 ALA A O 1
ATOM 547 N N . ALA A 1 79 ? 16.907 -1.640 -14.625 1.00 54.84 79 ALA A N 1
ATOM 548 C CA . ALA A 1 79 ? 17.438 -2.999 -14.687 1.00 54.84 79 ALA A CA 1
ATOM 549 C C . ALA A 1 79 ? 17.836 -3.393 -16.120 1.00 54.84 79 ALA A C 1
ATOM 551 O O . ALA A 1 79 ? 18.896 -3.987 -16.301 1.00 54.84 79 ALA A O 1
ATOM 552 N N . ALA A 1 80 ? 17.049 -2.998 -17.131 1.00 55.00 80 ALA A N 1
ATOM 553 C CA . ALA A 1 80 ? 17.374 -3.232 -18.540 1.00 55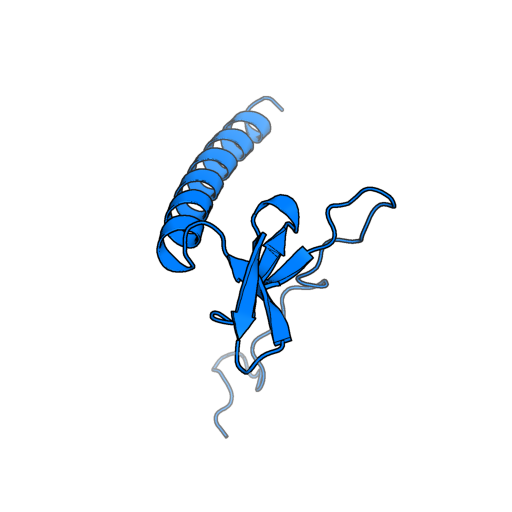.00 80 ALA A CA 1
ATOM 554 C C . ALA A 1 80 ? 18.666 -2.512 -18.976 1.00 55.00 80 ALA A C 1
ATOM 556 O O . ALA A 1 80 ? 19.491 -3.110 -19.668 1.00 55.00 80 ALA A O 1
ATOM 557 N N . ALA A 1 81 ? 18.883 -1.272 -18.517 1.00 53.84 81 ALA A N 1
ATOM 558 C CA . ALA A 1 81 ? 20.111 -0.517 -18.787 1.00 53.84 81 ALA A CA 1
ATOM 559 C C . ALA A 1 81 ? 21.352 -1.112 -18.088 1.00 53.84 81 ALA A C 1
ATOM 561 O O . ALA A 1 81 ? 22.450 -1.081 -18.643 1.00 53.84 81 ALA A O 1
ATOM 562 N N . ALA A 1 82 ? 21.187 -1.691 -16.893 1.00 54.03 82 ALA A N 1
ATOM 563 C CA . ALA A 1 82 ? 22.273 -2.361 -16.173 1.00 54.03 82 ALA A CA 1
ATOM 564 C C . ALA A 1 82 ? 22.692 -3.690 -16.829 1.00 54.03 82 ALA A C 1
ATOM 566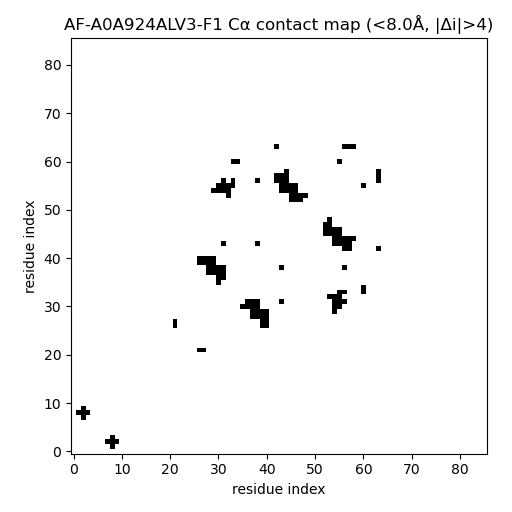 O O . ALA A 1 82 ? 23.865 -4.050 -16.786 1.00 54.03 82 ALA A O 1
ATOM 567 N N . SER A 1 83 ? 21.762 -4.399 -17.475 1.00 57.00 83 SER A N 1
ATOM 568 C CA . SER A 1 83 ? 22.048 -5.646 -18.200 1.00 57.00 83 SER A CA 1
ATOM 569 C C . SER A 1 83 ? 22.665 -5.462 -19.595 1.00 57.00 83 SER A C 1
ATOM 571 O O . SER A 1 83 ? 23.091 -6.448 -20.182 1.00 57.00 83 SER A O 1
ATOM 573 N N . SER A 1 84 ? 22.725 -4.237 -20.132 1.00 58.78 84 SER A N 1
ATOM 574 C CA . SER A 1 84 ? 23.348 -3.928 -21.435 1.00 58.78 84 SER A CA 1
ATOM 575 C C . SER A 1 84 ? 24.769 -3.355 -21.337 1.00 58.78 84 SER A C 1
ATOM 577 O O . SER A 1 84 ? 25.367 -3.033 -22.359 1.00 58.78 84 SER A O 1
ATOM 579 N N . ALA A 1 85 ? 25.293 -3.184 -20.119 1.00 52.78 85 ALA A N 1
ATOM 580 C CA . ALA A 1 85 ? 26.657 -2.714 -19.856 1.00 52.78 85 ALA A CA 1
ATOM 581 C C . ALA A 1 85 ? 27.637 -3.860 -19.517 1.00 52.78 85 ALA A C 1
ATOM 583 O O . ALA A 1 85 ? 28.754 -3.589 -19.073 1.00 52.78 85 ALA A O 1
ATOM 584 N N . ALA A 1 86 ? 27.208 -5.115 -19.705 1.00 44.12 86 ALA A N 1
ATOM 585 C CA . ALA A 1 86 ? 27.989 -6.336 -19.503 1.00 44.12 86 ALA A CA 1
ATOM 586 C C . ALA A 1 86 ? 28.208 -7.071 -20.830 1.00 44.12 86 ALA A C 1
ATOM 588 O O . ALA A 1 86 ? 27.253 -7.107 -21.640 1.00 44.12 86 ALA A O 1
#

Radius of gyration: 17.89 Å; Cα contacts (8 Å, |Δi|>4): 69; chains: 1; bounding box: 41×41×40 Å

Secondary structure (DSSP, 8-state):
-PPPTTS-SSPPPPSS-SS----TTS--EEE-TTT--EEEGGGEEEEEETTEEEEEESS-HHHHHHHHHHHHHHHHHHHHHHTT--

Mean predicted aligned error: 11.62 Å

Sequence (86 aa):
TAVLADGLRYKSKVSGSPFAATTSFGAATMSCFMCGKHRARSLMGTRKVLGKSQAVCSPSCKGLDEVLETAAAASAAAAAAASSAA

Solvent-accessible surface area (backbone atoms only — not comparable to full-atom values): 5442 Å² total; per-residue (Å²): 140,75,62,45,97,86,71,43,74,60,83,83,72,74,89,74,65,98,63,73,86,70,49,102,80,45,71,64,60,44,56,18,74,82,77,60,52,73,38,50,54,90,51,41,41,78,44,78,54,95,91,40,81,38,51,25,48,42,91,32,68,66,65,40,47,55,52,48,55,52,48,49,55,51,49,51,53,52,51,54,58,61,64,68,77,110

Foldseek 3Di:
DDQPPVRHPDDDDDPDDPDDDDDVPRQDWDAAPPPRDTDGQVQWDWDQDPNDTGTHGPPHPVVVVVVVVVVVVVVVVVVVVVVVVD

Nearest PDB structures (foldseek):
  1zbd-assembly1_B  TM=6.781E-01  e=2.187E+00  Rattus norvegicus
  6wwa-assembly1_B  TM=5.912E-01  e=5.429E+00  Homo sapiens
  2vfx-assembly8_H  TM=6.109E-01  e=5.794E+00  Homo sapiens
  4aez-assembly3_H  TM=6.431E-01  e=8.555E+00  Schizosaccharomyces pombe

pLDDT: mean 77.27, std 15.47, range [44.12, 95.44]